Protein AF-A0AA92L843-F1 (afdb_monomer)

pLDDT: mean 75.49, std 11.39, range [41.41, 87.31]

Solvent-accessible surface area (backbone atoms only — not comparable to full-atom values): 6189 Å² total; per-residue (Å²): 94,58,75,75,36,70,72,52,26,70,62,45,59,86,38,53,57,100,87,51,67,48,59,84,79,56,77,84,75,90,62,53,75,55,52,43,51,35,48,43,46,49,41,20,68,75,71,70,51,82,81,68,56,70,68,71,70,66,33,68,90,67,42,50,73,72,55,47,52,53,50,52,49,54,50,34,28,71,76,62,32,63,75,48,29,52,45,60,64,57,53,57,57,54,59,62,65,61,72,72,74,123

Sequence (102 aa):
MLTADTRLWHQAENHIGANEIDIAAMKPRRLDAMAYVCYALARDIVTGSRTVALAELADPSLLSPRYFLVIQTAMLIRGYGLSAANRLLFTEGRNQDELRQE

Radius of gyration: 15.45 Å; Cα contacts (8 Å, |Δi|>4): 79; chains: 1; bounding box: 31×24×54 Å

Structure (mmCIF, N/CA/C/O backbone):
data_AF-A0AA92L843-F1
#
_entry.id   AF-A0AA92L843-F1
#
loop_
_atom_site.group_PDB
_atom_site.id
_atom_site.type_symbol
_atom_site.label_atom_id
_atom_site.label_alt_id
_atom_site.label_comp_id
_atom_site.label_asym_id
_atom_site.label_entity_id
_atom_site.label_seq_id
_atom_site.pdbx_PDB_ins_code
_atom_site.Cartn_x
_atom_site.Cartn_y
_atom_site.Cartn_z
_atom_site.occupancy
_atom_site.B_iso_or_equiv
_atom_site.auth_seq_id
_atom_site.auth_comp_id
_atom_site.auth_asym_id
_atom_site.auth_atom_id
_atom_site.pdbx_PDB_model_num
ATOM 1 N N . MET A 1 1 ? -2.493 -5.009 0.102 1.00 79.31 1 MET A N 1
ATOM 2 C CA . MET A 1 1 ? -1.118 -4.588 0.463 1.00 79.31 1 MET A CA 1
ATOM 3 C C . MET A 1 1 ? -0.509 -5.483 1.523 1.00 79.31 1 MET A C 1
ATOM 5 O O . MET A 1 1 ? 0.501 -6.092 1.227 1.00 79.31 1 MET A O 1
ATOM 9 N N . LEU A 1 2 ? -1.111 -5.625 2.709 1.00 82.75 2 LEU A N 1
ATOM 10 C CA . LEU A 1 2 ? -0.573 -6.509 3.761 1.00 82.75 2 LEU A CA 1
ATOM 11 C C . LEU A 1 2 ? -0.510 -7.986 3.338 1.00 82.75 2 LEU A C 1
ATOM 13 O O . LEU A 1 2 ? 0.387 -8.707 3.744 1.00 82.75 2 LEU A O 1
ATOM 17 N N . THR A 1 3 ? -1.421 -8.399 2.457 1.00 83.81 3 THR A N 1
ATOM 18 C CA . THR A 1 3 ? -1.466 -9.730 1.835 1.00 83.81 3 THR A CA 1
ATOM 19 C C . THR A 1 3 ? -0.479 -9.923 0.680 1.00 83.81 3 THR A C 1
ATOM 21 O O . THR A 1 3 ? -0.411 -11.014 0.125 1.00 83.81 3 THR A O 1
ATOM 24 N N . ALA A 1 4 ? 0.255 -8.881 0.271 1.00 79.88 4 ALA A N 1
ATOM 25 C CA . ALA A 1 4 ? 1.198 -8.974 -0.847 1.00 79.88 4 ALA A CA 1
ATOM 26 C C . ALA A 1 4 ? 2.462 -9.767 -0.484 1.00 79.88 4 ALA A C 1
ATOM 28 O O . ALA A 1 4 ? 3.145 -10.261 -1.374 1.00 79.88 4 ALA A O 1
ATOM 29 N N . ASP A 1 5 ? 2.749 -9.900 0.811 1.00 82.00 5 ASP A N 1
ATOM 30 C CA . ASP A 1 5 ? 3.826 -10.721 1.342 1.00 82.00 5 ASP A CA 1
ATOM 31 C C . ASP A 1 5 ? 3.271 -11.604 2.468 1.00 82.00 5 ASP A C 1
ATOM 33 O O . ASP A 1 5 ? 2.631 -11.120 3.402 1.00 82.00 5 ASP A O 1
ATOM 37 N N . THR A 1 6 ? 3.501 -12.915 2.382 1.00 82.06 6 THR A N 1
ATOM 38 C CA . THR A 1 6 ? 2.953 -13.885 3.341 1.00 82.06 6 THR A CA 1
ATOM 39 C C . THR A 1 6 ? 3.533 -13.704 4.746 1.00 82.06 6 THR A C 1
ATOM 41 O O . THR A 1 6 ? 2.832 -13.906 5.736 1.00 82.06 6 THR A O 1
ATOM 44 N N . ARG A 1 7 ? 4.804 -13.297 4.869 1.00 84.25 7 ARG A N 1
ATOM 45 C CA . ARG A 1 7 ? 5.453 -13.054 6.169 1.00 84.25 7 ARG A CA 1
ATOM 46 C C . ARG A 1 7 ? 4.925 -11.779 6.811 1.00 84.25 7 ARG A C 1
ATOM 48 O O . ARG A 1 7 ? 4.773 -11.737 8.031 1.00 84.25 7 ARG A O 1
ATOM 55 N N . LEU A 1 8 ? 4.650 -10.757 6.005 1.00 85.12 8 LEU A N 1
ATOM 56 C CA . LEU A 1 8 ? 3.977 -9.540 6.442 1.00 85.12 8 LEU A CA 1
ATOM 57 C C . LEU A 1 8 ? 2.547 -9.853 6.894 1.00 85.12 8 LEU A C 1
ATOM 59 O O . LEU A 1 8 ? 2.146 -9.406 7.966 1.00 85.12 8 LEU A O 1
ATOM 63 N N . TRP A 1 9 ? 1.811 -10.664 6.130 1.00 87.31 9 TRP A N 1
ATOM 64 C CA . TRP A 1 9 ? 0.452 -11.076 6.474 1.00 87.31 9 TRP A CA 1
ATOM 65 C C . TRP A 1 9 ? 0.381 -11.813 7.815 1.00 87.31 9 TRP A C 1
ATOM 67 O O . TRP A 1 9 ? -0.416 -11.427 8.663 1.00 87.31 9 TRP A O 1
ATOM 77 N N . HIS A 1 10 ? 1.263 -12.786 8.065 1.00 85.88 10 HIS A N 1
ATOM 78 C CA . HIS A 1 10 ? 1.305 -13.510 9.345 1.00 85.88 10 HIS A CA 1
ATOM 79 C C . HIS A 1 10 ? 1.566 -12.616 10.564 1.00 85.88 10 HIS A C 1
ATOM 81 O O . HIS A 1 10 ? 1.165 -12.920 11.684 1.00 85.88 10 HIS A O 1
ATOM 87 N N . GLN A 1 11 ? 2.260 -11.497 10.371 1.00 84.75 11 GLN A N 1
ATOM 88 C CA . GLN A 1 11 ? 2.475 -10.527 11.445 1.00 84.75 11 GLN A CA 1
ATOM 89 C C . GLN A 1 11 ? 1.282 -9.576 11.593 1.00 84.75 11 GLN A C 1
ATOM 91 O O . GLN A 1 11 ? 0.993 -9.112 12.698 1.00 84.75 11 GLN A O 1
ATOM 96 N N . ALA A 1 12 ? 0.578 -9.314 10.494 1.00 84.50 12 ALA A N 1
ATOM 97 C CA . ALA A 1 12 ? -0.573 -8.429 10.451 1.00 84.50 12 ALA A CA 1
ATOM 98 C C . ALA A 1 12 ? -1.879 -9.076 10.906 1.00 84.50 12 ALA A C 1
ATOM 100 O O . ALA A 1 12 ? -2.691 -8.379 11.501 1.00 84.50 12 ALA A O 1
ATOM 101 N N . GLU A 1 13 ? -2.079 -10.376 10.684 1.00 83.25 13 GLU A N 1
ATOM 102 C CA . GLU A 1 13 ? -3.355 -11.057 10.949 1.00 83.25 13 GLU A CA 1
ATOM 103 C C . GLU A 1 13 ? -3.832 -10.900 12.398 1.00 83.25 13 GLU A C 1
ATOM 105 O O . GLU A 1 13 ? -5.012 -10.668 12.642 1.00 83.25 13 GLU A O 1
ATOM 110 N N . ASN A 1 14 ? -2.899 -10.895 13.353 1.00 82.19 14 ASN A N 1
ATOM 111 C CA . ASN A 1 14 ? -3.193 -10.725 14.778 1.00 82.19 14 ASN A CA 1
ATOM 112 C C . ASN A 1 14 ? -3.572 -9.284 15.175 1.00 82.19 14 ASN A C 1
ATOM 114 O O . ASN A 1 14 ? -3.992 -9.054 16.304 1.00 82.19 14 ASN A O 1
ATOM 118 N N . HIS A 1 15 ? -3.403 -8.320 14.269 1.00 82.81 15 HIS A N 1
ATOM 119 C CA . HIS A 1 15 ? -3.686 -6.895 14.477 1.00 82.81 15 HIS A CA 1
ATOM 120 C C . HIS A 1 15 ? -4.889 -6.413 13.647 1.00 82.81 15 HIS A C 1
ATOM 122 O O . HIS A 1 15 ? -5.167 -5.213 13.584 1.00 82.81 15 HIS A O 1
ATOM 128 N N . ILE A 1 16 ? -5.597 -7.334 12.984 1.00 81.69 16 ILE A N 1
ATOM 129 C CA . ILE A 1 16 ? -6.817 -7.040 12.230 1.00 81.69 16 ILE A CA 1
ATOM 130 C C . ILE A 1 16 ? -8.013 -7.282 13.151 1.00 81.69 16 ILE A C 1
ATOM 132 O O . ILE A 1 16 ? -8.320 -8.417 13.513 1.00 81.69 16 ILE A O 1
ATOM 136 N N . GLY A 1 17 ? -8.680 -6.199 13.540 1.00 79.44 17 GLY A N 1
ATOM 137 C CA . GLY A 1 17 ? -9.949 -6.239 14.253 1.00 79.44 17 GLY A CA 1
ATOM 138 C C . GLY A 1 17 ? -11.137 -6.406 13.304 1.00 79.44 17 GLY A C 1
ATOM 139 O O . GLY A 1 17 ? -10.998 -6.420 12.082 1.00 79.44 17 GLY A O 1
ATOM 140 N N . ALA A 1 18 ? -12.342 -6.489 13.872 1.00 72.69 18 ALA A N 1
ATOM 141 C CA . ALA A 1 18 ? -13.572 -6.680 13.099 1.00 72.69 18 ALA A CA 1
ATOM 142 C C . ALA A 1 18 ? -13.893 -5.517 12.139 1.00 72.69 18 ALA A C 1
ATOM 144 O O . ALA A 1 18 ? -14.577 -5.729 11.143 1.00 72.69 18 ALA A O 1
ATOM 145 N N . ASN A 1 19 ? -13.415 -4.302 12.436 1.00 75.38 19 ASN A N 1
ATOM 146 C CA . ASN A 1 19 ? -13.750 -3.101 11.665 1.00 75.38 19 ASN A CA 1
ATOM 147 C C . ASN A 1 19 ? -12.559 -2.163 11.407 1.00 75.38 19 ASN A C 1
ATOM 149 O O . ASN A 1 19 ? -12.711 -1.150 10.729 1.00 75.38 19 ASN A O 1
ATOM 153 N N . GLU A 1 20 ? -11.384 -2.480 11.949 1.00 75.50 20 GLU A N 1
ATOM 154 C CA . GLU A 1 20 ? -10.191 -1.647 11.834 1.00 75.50 20 GLU A CA 1
ATOM 155 C C . GLU A 1 20 ? -8.919 -2.492 11.873 1.00 75.50 20 GLU A C 1
ATOM 157 O O . GLU A 1 20 ? -8.909 -3.621 12.364 1.00 75.50 20 GLU A O 1
ATOM 162 N N . ILE A 1 21 ? -7.840 -1.932 11.334 1.00 80.69 21 ILE A N 1
ATOM 163 C CA . ILE A 1 21 ? -6.511 -2.534 11.389 1.00 80.69 21 ILE A CA 1
ATOM 164 C C . ILE A 1 21 ? -5.675 -1.663 12.318 1.00 80.69 21 ILE A C 1
ATOM 166 O O . ILE A 1 21 ? -5.424 -0.498 11.996 1.00 80.69 21 ILE A O 1
ATOM 170 N N . ASP A 1 22 ? -5.206 -2.224 13.432 1.00 81.19 22 ASP A N 1
ATOM 171 C CA . ASP A 1 22 ? -4.317 -1.517 14.356 1.00 81.19 22 ASP A CA 1
ATOM 172 C C . ASP A 1 22 ? -2.876 -1.528 13.823 1.00 81.19 22 ASP A C 1
ATOM 174 O O . ASP A 1 22 ? -1.968 -2.217 14.298 1.00 81.19 22 ASP A O 1
ATOM 178 N N . ILE A 1 23 ? -2.668 -0.757 12.753 1.00 77.69 23 ILE A N 1
ATOM 179 C CA . ILE A 1 23 ? -1.364 -0.624 12.098 1.00 77.69 23 ILE A CA 1
ATOM 180 C C . ILE A 1 23 ? -0.350 0.086 13.009 1.00 77.69 23 ILE A C 1
ATOM 182 O O . ILE A 1 23 ? 0.857 -0.122 12.854 1.00 77.69 23 ILE A O 1
ATOM 186 N N . ALA A 1 24 ? -0.816 0.911 13.953 1.00 72.69 24 ALA A N 1
ATOM 187 C CA . ALA A 1 24 ? 0.040 1.653 14.873 1.00 72.69 24 ALA A CA 1
ATOM 188 C C . ALA A 1 24 ? 0.658 0.744 15.948 1.00 72.69 24 ALA A C 1
ATOM 190 O O . ALA A 1 24 ? 1.834 0.912 16.283 1.00 72.69 24 ALA A O 1
ATOM 191 N N . ALA A 1 25 ? -0.094 -0.240 16.450 1.00 74.69 25 ALA A N 1
ATOM 192 C CA . ALA A 1 25 ? 0.434 -1.259 17.356 1.00 74.69 25 ALA A CA 1
ATOM 193 C C . ALA A 1 25 ? 1.326 -2.286 16.639 1.00 74.69 25 ALA A C 1
ATOM 195 O O . ALA A 1 25 ? 2.226 -2.864 17.258 1.00 74.69 25 ALA A O 1
ATOM 196 N N . MET A 1 26 ? 1.125 -2.486 15.332 1.00 80.75 26 MET A N 1
ATOM 197 C CA . MET A 1 26 ? 1.902 -3.450 14.563 1.00 80.75 26 MET A CA 1
ATOM 198 C C . MET A 1 26 ? 3.373 -3.027 14.441 1.00 80.75 26 MET A C 1
ATOM 200 O O . MET A 1 26 ? 3.708 -2.010 13.836 1.00 80.75 26 MET A O 1
ATOM 204 N N . LYS A 1 27 ? 4.280 -3.861 14.960 1.00 78.00 27 LYS A N 1
ATOM 205 C CA . LYS A 1 27 ? 5.737 -3.710 14.805 1.00 78.00 27 LYS A CA 1
ATOM 206 C C . LYS A 1 27 ? 6.303 -4.872 13.993 1.00 78.00 27 LYS A C 1
ATOM 208 O O . LYS A 1 27 ? 6.811 -5.829 14.586 1.00 78.00 27 LYS A O 1
ATOM 213 N N . PRO A 1 28 ? 6.213 -4.810 12.656 1.00 78.12 28 PRO A N 1
ATOM 214 C CA . PRO A 1 28 ? 6.706 -5.890 11.824 1.00 78.12 28 PRO A CA 1
ATOM 215 C C . PRO A 1 28 ? 8.230 -6.033 11.968 1.00 78.12 28 PRO A C 1
ATOM 217 O O . PRO A 1 28 ? 8.977 -5.054 11.924 1.00 78.12 28 PRO A O 1
ATOM 220 N N . ARG A 1 29 ? 8.701 -7.264 12.172 1.00 79.06 29 ARG A N 1
ATOM 221 C CA . ARG A 1 29 ? 10.117 -7.626 12.312 1.00 79.06 29 ARG A CA 1
ATOM 222 C C . AR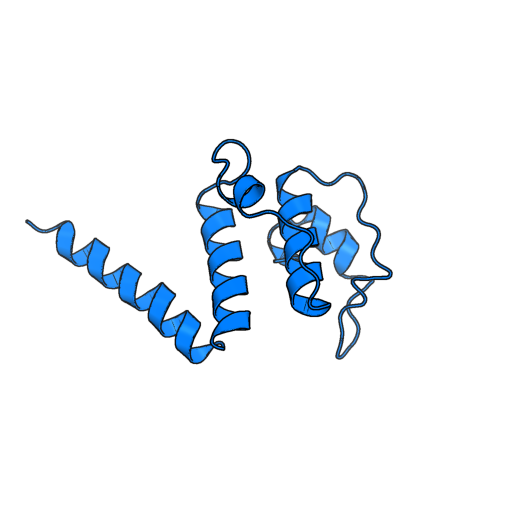G A 1 29 ? 10.591 -8.375 11.071 1.00 79.06 29 ARG A C 1
ATOM 224 O O . ARG A 1 29 ? 9.843 -9.167 10.502 1.00 79.06 29 ARG A O 1
ATOM 231 N N . ARG A 1 30 ? 11.868 -8.170 10.712 1.00 79.50 30 ARG A N 1
ATOM 232 C CA . ARG A 1 30 ? 12.533 -8.804 9.554 1.00 79.50 30 ARG A CA 1
ATOM 233 C C . ARG A 1 30 ? 11.767 -8.584 8.246 1.00 79.50 30 ARG A C 1
ATOM 235 O O . ARG A 1 30 ? 11.407 -9.535 7.559 1.00 79.50 30 ARG A O 1
ATOM 242 N N . LEU A 1 31 ? 11.494 -7.320 7.942 1.00 77.69 31 LEU A N 1
ATOM 243 C CA . LEU A 1 31 ? 10.920 -6.939 6.661 1.00 77.69 31 LEU A CA 1
ATOM 244 C C . LEU A 1 31 ? 12.026 -6.844 5.617 1.00 77.69 31 LEU A C 1
ATOM 246 O O . LEU A 1 31 ? 13.003 -6.123 5.818 1.00 77.69 31 LEU A O 1
ATOM 250 N N . ASP A 1 32 ? 11.831 -7.529 4.497 1.00 81.44 32 ASP A N 1
ATOM 251 C CA . ASP A 1 32 ? 12.571 -7.225 3.279 1.00 81.44 32 ASP A CA 1
ATOM 252 C C . ASP A 1 32 ? 12.159 -5.826 2.788 1.00 81.44 32 ASP A C 1
ATOM 254 O O . ASP A 1 32 ? 11.076 -5.334 3.130 1.00 81.44 32 ASP A O 1
ATOM 258 N N . ALA A 1 33 ? 12.998 -5.173 1.976 1.00 78.94 33 ALA A N 1
ATOM 259 C CA . ALA A 1 33 ? 12.754 -3.796 1.529 1.00 78.94 33 ALA A CA 1
ATOM 260 C C . ALA A 1 33 ? 11.345 -3.605 0.925 1.00 78.94 33 ALA A C 1
ATOM 262 O O . ALA A 1 33 ? 10.681 -2.602 1.175 1.00 78.94 33 ALA A O 1
ATOM 263 N N . MET A 1 34 ? 10.830 -4.618 0.221 1.00 79.12 34 MET A N 1
ATOM 264 C CA . MET A 1 34 ? 9.468 -4.610 -0.323 1.00 79.12 34 MET A CA 1
ATOM 265 C C . MET A 1 34 ? 8.359 -4.754 0.705 1.00 79.12 34 MET A C 1
ATOM 267 O O . MET A 1 34 ? 7.353 -4.044 0.626 1.00 79.12 34 MET A O 1
ATOM 271 N N . ALA A 1 35 ? 8.536 -5.630 1.688 1.00 80.88 35 ALA A N 1
ATOM 272 C CA . ALA A 1 35 ? 7.573 -5.770 2.768 1.00 80.88 35 ALA A CA 1
ATOM 273 C C . ALA A 1 35 ? 7.515 -4.478 3.606 1.00 80.88 35 ALA A C 1
ATOM 275 O O . ALA A 1 35 ? 6.437 -4.082 4.051 1.00 80.88 35 ALA A O 1
ATOM 276 N N . TYR A 1 36 ? 8.647 -3.775 3.743 1.00 84.69 36 TYR A N 1
ATOM 277 C CA . TYR A 1 36 ? 8.705 -2.449 4.355 1.00 84.69 36 TYR A CA 1
ATOM 278 C C . TYR A 1 36 ? 7.907 -1.408 3.571 1.00 84.69 36 TYR A C 1
ATOM 280 O O . TYR A 1 36 ? 7.039 -0.766 4.158 1.00 84.69 36 TYR A O 1
ATOM 288 N N . VAL A 1 37 ? 8.125 -1.282 2.258 1.00 83.19 37 VAL A N 1
ATOM 289 C CA . VAL A 1 37 ? 7.378 -0.327 1.420 1.00 83.19 37 VAL A CA 1
ATOM 290 C C . VAL A 1 37 ? 5.876 -0.628 1.450 1.00 83.19 37 VAL A C 1
ATOM 292 O O . VAL A 1 37 ? 5.068 0.281 1.636 1.00 83.19 37 VAL A O 1
ATOM 295 N N . CYS A 1 38 ? 5.479 -1.902 1.350 1.00 83.56 38 CYS A N 1
ATOM 296 C CA . CYS A 1 38 ? 4.071 -2.301 1.434 1.00 83.56 38 CYS A CA 1
ATOM 297 C C . CYS A 1 38 ? 3.443 -1.955 2.789 1.00 83.56 38 CYS A C 1
ATOM 299 O O . CYS A 1 38 ? 2.306 -1.482 2.832 1.00 83.56 38 CYS A O 1
ATOM 301 N N . TYR A 1 39 ? 4.165 -2.179 3.889 1.00 85.25 39 TYR A N 1
ATOM 302 C CA . TYR A 1 39 ? 3.708 -1.828 5.232 1.00 85.25 39 TYR A CA 1
ATOM 303 C C . TYR A 1 39 ? 3.610 -0.313 5.428 1.00 85.25 39 TYR A C 1
ATOM 305 O O . TYR A 1 39 ? 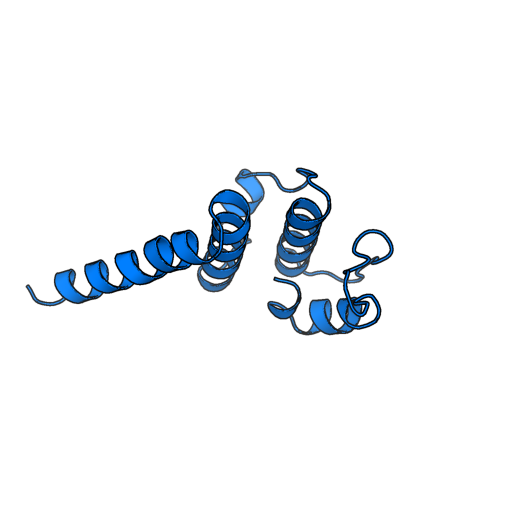2.582 0.182 5.886 1.00 85.25 39 TYR A O 1
ATOM 313 N N . ALA A 1 40 ? 4.656 0.429 5.066 1.00 83.50 40 ALA A N 1
ATOM 314 C CA . ALA A 1 40 ? 4.716 1.871 5.246 1.00 83.50 40 ALA A CA 1
ATOM 315 C C . ALA A 1 40 ? 3.642 2.583 4.408 1.00 83.50 40 ALA A C 1
ATOM 317 O O . ALA A 1 40 ? 2.941 3.444 4.933 1.00 83.50 40 ALA A O 1
ATOM 318 N N . LEU A 1 41 ? 3.406 2.142 3.166 1.00 85.25 41 LEU A N 1
ATOM 319 C CA . LEU A 1 41 ? 2.291 2.629 2.349 1.00 85.25 41 LEU A CA 1
ATOM 320 C C . LEU A 1 41 ? 0.927 2.254 2.929 1.00 85.25 41 LEU A C 1
ATOM 322 O O . LEU A 1 41 ? 0.035 3.097 2.969 1.00 85.25 41 LEU A O 1
ATOM 326 N N . ALA A 1 42 ? 0.737 1.015 3.391 1.00 85.38 42 ALA A N 1
ATOM 327 C CA . ALA A 1 42 ? -0.519 0.621 4.029 1.00 85.38 42 ALA A CA 1
ATOM 328 C C . ALA A 1 42 ? -0.805 1.491 5.265 1.00 85.38 42 ALA A C 1
ATOM 330 O O . ALA A 1 42 ? -1.929 1.956 5.452 1.00 85.38 42 ALA A O 1
ATOM 331 N N . ARG A 1 43 ? 0.227 1.784 6.064 1.00 85.62 43 ARG A N 1
ATOM 332 C CA . ARG A 1 43 ? 0.151 2.710 7.195 1.00 85.62 43 ARG A CA 1
ATOM 333 C C . ARG A 1 43 ? -0.189 4.125 6.758 1.00 85.62 43 ARG A C 1
ATOM 335 O O . ARG A 1 43 ? -1.074 4.726 7.355 1.00 85.62 43 ARG A O 1
ATOM 342 N N . ASP A 1 44 ? 0.458 4.649 5.727 1.00 85.75 44 ASP A N 1
ATOM 343 C CA . ASP A 1 44 ? 0.181 5.980 5.173 1.00 85.75 44 ASP A CA 1
ATOM 344 C C . ASP A 1 44 ? -1.263 6.105 4.659 1.00 85.75 44 ASP A C 1
ATOM 346 O O . ASP A 1 44 ? -1.911 7.140 4.830 1.00 85.75 44 ASP A O 1
ATOM 350 N N . ILE A 1 45 ? -1.796 5.037 4.059 1.00 82.75 45 ILE A N 1
ATOM 351 C CA . ILE A 1 45 ? -3.186 4.955 3.593 1.00 82.75 45 ILE A CA 1
ATOM 352 C C . ILE A 1 45 ? -4.160 5.030 4.770 1.00 82.75 45 ILE A C 1
ATOM 354 O O . ILE A 1 45 ? -5.100 5.819 4.709 1.00 82.75 45 ILE A O 1
ATOM 358 N N . VAL A 1 46 ? -3.927 4.247 5.825 1.00 80.94 46 VAL A N 1
ATOM 359 C CA . VAL A 1 46 ? -4.827 4.163 6.990 1.00 80.94 46 VAL A CA 1
ATOM 360 C C . VAL A 1 46 ? -4.729 5.395 7.889 1.00 80.94 46 VAL A C 1
ATOM 362 O O . VAL A 1 46 ? -5.745 5.911 8.338 1.00 80.94 46 VAL A O 1
ATOM 365 N N . THR A 1 47 ? -3.518 5.887 8.146 1.00 81.62 47 THR A N 1
ATOM 366 C CA . THR A 1 47 ? -3.273 6.981 9.105 1.00 81.62 47 THR A CA 1
ATOM 367 C C . THR A 1 47 ? -3.313 8.371 8.477 1.00 81.62 47 THR A C 1
ATOM 369 O O . THR A 1 47 ? -3.306 9.366 9.194 1.00 81.62 47 THR A O 1
ATOM 372 N N . GLY A 1 48 ? -3.303 8.473 7.145 1.00 77.06 48 GLY A N 1
ATOM 373 C CA . GLY A 1 48 ? -3.148 9.760 6.469 1.00 77.06 48 GLY A CA 1
ATOM 374 C C . GLY A 1 48 ? -1.704 10.264 6.398 1.00 77.06 48 GLY A C 1
ATOM 375 O O . GLY A 1 48 ? -1.467 11.302 5.783 1.00 77.06 48 GLY A O 1
ATOM 376 N N . SER A 1 49 ? -0.749 9.545 6.997 1.00 77.00 49 SER A N 1
ATOM 377 C CA . SER A 1 49 ? 0.666 9.919 7.006 1.00 77.00 49 SER A CA 1
ATOM 378 C C . SER A 1 49 ? 1.317 9.780 5.624 1.00 77.00 49 SER A C 1
AT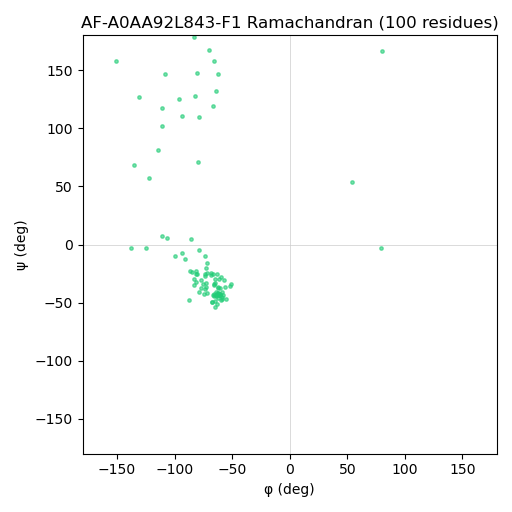OM 380 O O . SER A 1 49 ? 0.738 9.214 4.694 1.00 77.00 49 SER A O 1
ATOM 382 N N . ARG A 1 50 ? 2.520 10.338 5.475 1.00 76.00 50 ARG A N 1
ATOM 383 C CA . ARG A 1 50 ? 3.308 10.303 4.237 1.00 76.00 50 ARG A CA 1
ATOM 384 C C . ARG A 1 50 ? 4.760 9.958 4.555 1.00 76.00 50 ARG A C 1
ATOM 386 O O . ARG A 1 50 ? 5.645 10.805 4.487 1.00 76.00 50 ARG A O 1
ATOM 393 N N . THR A 1 51 ? 4.969 8.722 4.988 1.00 72.56 51 THR A N 1
ATOM 394 C CA . THR A 1 51 ? 6.273 8.178 5.368 1.00 72.56 51 THR A CA 1
ATOM 395 C C . THR A 1 51 ? 7.064 7.606 4.196 1.00 72.56 51 THR A C 1
ATOM 397 O O . THR A 1 51 ? 8.285 7.583 4.287 1.00 72.56 51 THR A O 1
ATOM 400 N N . VAL A 1 52 ? 6.415 7.213 3.094 1.00 75.31 52 VAL A N 1
ATOM 401 C CA . VAL A 1 52 ? 7.104 6.681 1.901 1.00 75.31 52 VAL A CA 1
ATOM 402 C C . VAL A 1 52 ? 7.336 7.769 0.852 1.00 75.31 52 VAL A C 1
ATOM 404 O O . VAL A 1 52 ? 6.398 8.434 0.398 1.00 75.31 52 VAL A O 1
ATOM 407 N N . ALA A 1 53 ? 8.593 7.945 0.440 1.00 72.56 53 ALA A N 1
ATOM 408 C CA . ALA A 1 53 ? 8.970 8.891 -0.607 1.00 72.56 53 ALA A CA 1
ATOM 409 C C . ALA A 1 53 ? 8.723 8.314 -2.011 1.00 72.56 53 ALA A C 1
ATOM 411 O O . ALA A 1 53 ? 8.924 7.128 -2.256 1.00 72.56 53 ALA A O 1
ATOM 412 N N . LEU A 1 54 ? 8.373 9.171 -2.979 1.00 68.12 54 LEU A N 1
ATOM 413 C CA . LEU A 1 54 ? 8.196 8.759 -4.383 1.00 68.12 54 LEU A CA 1
ATOM 414 C C . LEU A 1 54 ? 9.463 8.105 -4.965 1.00 68.12 54 LEU A C 1
ATOM 416 O O . LEU A 1 54 ? 9.361 7.213 -5.800 1.00 68.12 54 LEU A O 1
ATOM 420 N N . ALA A 1 55 ? 10.642 8.517 -4.494 1.00 66.56 55 ALA A N 1
ATOM 421 C CA . ALA A 1 55 ? 11.919 7.933 -4.893 1.00 66.56 55 ALA A CA 1
ATOM 422 C C . ALA A 1 55 ? 12.036 6.447 -4.506 1.00 66.56 55 ALA A C 1
ATOM 424 O O . ALA A 1 55 ? 12.530 5.656 -5.302 1.00 66.56 55 ALA A O 1
ATOM 425 N N . GLU A 1 56 ? 11.511 6.049 -3.342 1.00 69.31 56 GLU A N 1
ATOM 426 C CA . GLU A 1 56 ? 11.484 4.642 -2.910 1.00 69.31 56 GLU A CA 1
ATOM 427 C C . GLU A 1 56 ? 10.532 3.797 -3.771 1.00 69.31 56 GLU A C 1
ATOM 429 O O . GLU A 1 56 ? 10.709 2.587 -3.892 1.00 69.31 56 GLU A O 1
ATOM 434 N N . LEU A 1 57 ? 9.537 4.434 -4.400 1.00 70.81 57 LEU A N 1
ATOM 435 C CA . LEU A 1 57 ? 8.596 3.782 -5.315 1.00 70.81 57 LEU A CA 1
ATOM 436 C C . LEU A 1 57 ? 9.119 3.667 -6.749 1.00 70.81 57 LEU A C 1
ATOM 438 O O . LEU A 1 57 ? 8.627 2.839 -7.514 1.00 70.81 57 LEU A O 1
ATOM 442 N N . ALA A 1 58 ? 10.062 4.530 -7.123 1.00 67.75 58 ALA A N 1
ATOM 443 C CA . ALA A 1 58 ? 10.604 4.622 -8.472 1.00 67.75 58 ALA A CA 1
ATOM 444 C C . ALA A 1 58 ? 11.873 3.783 -8.669 1.00 67.75 58 ALA A C 1
ATOM 446 O O . ALA A 1 58 ? 12.341 3.678 -9.799 1.00 67.75 58 ALA A O 1
ATOM 447 N N . ASP A 1 59 ? 12.431 3.203 -7.603 1.00 72.38 59 ASP A N 1
ATOM 448 C CA . ASP A 1 59 ? 13.630 2.375 -7.683 1.00 72.38 59 ASP A CA 1
ATOM 449 C C . ASP A 1 59 ? 13.284 0.955 -8.182 1.00 72.38 59 ASP A C 1
ATOM 451 O O . ASP A 1 59 ? 12.677 0.167 -7.447 1.00 72.38 59 ASP A O 1
ATOM 455 N N . PRO A 1 60 ? 13.681 0.583 -9.413 1.00 65.56 60 PRO A N 1
ATOM 456 C CA . PRO A 1 60 ? 13.386 -0.730 -9.979 1.00 65.56 60 PRO A CA 1
ATOM 457 C C . PRO A 1 60 ? 14.201 -1.861 -9.335 1.00 65.56 60 PRO A C 1
ATOM 459 O O . PRO A 1 60 ? 13.849 -3.028 -9.501 1.00 65.56 60 PRO A O 1
ATOM 462 N N . SER A 1 61 ? 15.278 -1.547 -8.603 1.00 70.81 61 SER A N 1
ATOM 463 C CA . SER A 1 61 ? 16.025 -2.537 -7.814 1.00 70.81 61 SER A CA 1
ATOM 464 C C . SER A 1 61 ? 15.263 -2.951 -6.557 1.00 70.81 61 SER A C 1
ATOM 466 O O . SER A 1 61 ? 15.400 -4.078 -6.078 1.00 70.81 61 SER A O 1
ATOM 468 N N . LEU A 1 62 ? 14.414 -2.052 -6.062 1.00 67.12 62 LEU A N 1
ATOM 469 C CA . LEU A 1 62 ? 13.523 -2.303 -4.948 1.00 67.12 62 LEU A CA 1
ATOM 470 C C . LEU A 1 62 ? 12.211 -2.903 -5.468 1.00 67.12 62 LEU A C 1
ATOM 472 O O . LEU A 1 62 ? 11.776 -3.935 -4.964 1.00 67.12 62 LEU A O 1
ATOM 476 N N . LEU A 1 63 ? 11.601 -2.323 -6.504 1.00 72.81 63 LEU A N 1
ATOM 477 C CA . LEU A 1 63 ? 10.184 -2.513 -6.799 1.00 72.81 63 LEU A CA 1
ATOM 478 C C . LEU A 1 63 ? 9.920 -3.322 -8.082 1.00 72.81 63 LEU A C 1
ATOM 480 O O . LEU A 1 63 ? 9.968 -2.818 -9.201 1.00 72.81 63 LEU A O 1
ATOM 484 N N . SER A 1 64 ? 9.573 -4.604 -7.912 1.00 74.06 64 SER A N 1
ATOM 485 C CA . SER A 1 64 ? 9.137 -5.465 -9.024 1.00 74.06 64 SER A CA 1
ATOM 486 C C . SER A 1 64 ? 7.847 -4.930 -9.675 1.00 74.06 64 SER A C 1
ATOM 488 O O . SER A 1 64 ? 6.959 -4.466 -8.949 1.00 74.06 64 SER A O 1
ATOM 490 N N . PRO A 1 65 ? 7.646 -5.101 -11.000 1.00 77.19 65 PRO A N 1
ATOM 491 C CA . PRO A 1 65 ? 6.421 -4.682 -11.693 1.00 77.19 65 PRO A CA 1
ATOM 492 C C . PRO A 1 65 ? 5.120 -5.177 -11.042 1.00 77.19 65 PRO A C 1
ATOM 494 O O . PRO A 1 65 ? 4.118 -4.464 -11.014 1.00 77.19 65 PRO A O 1
ATOM 497 N N . ARG A 1 66 ? 5.133 -6.381 -10.450 1.00 76.25 66 ARG A N 1
ATOM 498 C CA . ARG A 1 66 ? 3.978 -6.923 -9.713 1.00 76.25 66 ARG A CA 1
ATOM 499 C C . ARG A 1 66 ? 3.624 -6.097 -8.476 1.00 76.25 66 ARG A C 1
ATOM 501 O O . ARG A 1 66 ? 2.449 -5.832 -8.243 1.00 76.25 66 ARG A O 1
ATOM 508 N N . TYR A 1 67 ? 4.619 -5.680 -7.694 1.00 76.56 67 TYR A N 1
ATOM 509 C CA . TYR A 1 67 ? 4.390 -4.862 -6.500 1.00 76.56 67 TYR A CA 1
ATOM 510 C C . TYR A 1 67 ? 4.007 -3.432 -6.865 1.00 76.56 67 TYR A C 1
ATOM 512 O O . TYR A 1 67 ? 3.168 -2.841 -6.186 1.00 76.56 67 TYR A O 1
ATOM 520 N N . PHE A 1 68 ? 4.538 -2.910 -7.973 1.00 79.44 68 PHE A N 1
ATOM 521 C CA . PHE A 1 68 ? 4.150 -1.600 -8.488 1.00 79.44 68 PHE A CA 1
ATOM 522 C C . PHE A 1 68 ? 2.654 -1.552 -8.777 1.00 79.44 68 PHE A C 1
ATOM 524 O O . PHE A 1 68 ? 1.976 -0.637 -8.321 1.00 79.44 68 PHE A O 1
ATOM 531 N N . LEU A 1 69 ? 2.115 -2.588 -9.427 1.00 81.38 69 LEU A N 1
ATOM 532 C CA . LEU A 1 69 ? 0.683 -2.693 -9.697 1.00 81.38 69 LEU A CA 1
ATOM 533 C C . LEU A 1 69 ? -0.149 -2.711 -8.405 1.00 81.38 69 LEU A C 1
ATOM 535 O O . LEU A 1 69 ? -1.156 -2.011 -8.310 1.00 81.38 69 LEU A O 1
ATOM 539 N N . VAL A 1 70 ? 0.278 -3.468 -7.388 1.00 83.38 70 VAL A N 1
ATOM 540 C CA . VAL A 1 70 ? -0.404 -3.524 -6.081 1.00 83.38 70 VAL A CA 1
ATOM 541 C C . VAL A 1 70 ? -0.413 -2.151 -5.403 1.00 83.38 70 VAL A C 1
ATOM 543 O O . VAL A 1 70 ? -1.437 -1.731 -4.861 1.00 83.38 70 VAL A O 1
ATOM 546 N N . ILE A 1 71 ? 0.717 -1.449 -5.447 1.00 82.38 71 ILE A N 1
ATOM 547 C CA . ILE A 1 71 ? 0.901 -0.122 -4.857 1.00 82.38 71 ILE A CA 1
ATOM 548 C C . ILE A 1 71 ? 0.063 0.931 -5.585 1.00 82.38 71 ILE A C 1
ATOM 550 O O . ILE A 1 71 ? -0.703 1.651 -4.943 1.00 82.38 71 ILE A O 1
ATOM 554 N N . GLN A 1 72 ? 0.140 0.973 -6.913 1.00 81.19 72 GLN A N 1
ATOM 555 C CA . GLN A 1 72 ? -0.681 1.832 -7.768 1.00 81.19 72 GLN A CA 1
ATOM 556 C C . GLN A 1 72 ? -2.170 1.598 -7.510 1.00 81.19 72 GLN A C 1
ATOM 558 O O . GLN A 1 72 ? -2.911 2.547 -7.269 1.00 81.19 72 GLN A O 1
ATOM 563 N N . THR A 1 73 ? -2.600 0.335 -7.459 1.00 85.19 73 THR A N 1
ATOM 564 C CA . THR A 1 73 ? -3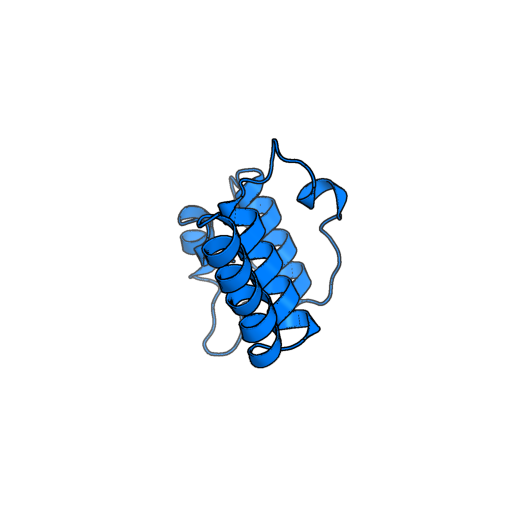.999 -0.026 -7.199 1.00 85.19 73 THR A CA 1
ATOM 565 C C . THR A 1 73 ? -4.474 0.498 -5.850 1.00 85.19 73 THR A C 1
ATOM 567 O O . THR A 1 73 ? -5.526 1.129 -5.765 1.00 85.19 73 THR A O 1
ATOM 570 N N . ALA A 1 74 ? -3.687 0.294 -4.792 1.00 85.31 74 ALA A N 1
ATOM 571 C CA . ALA A 1 74 ? -4.029 0.780 -3.460 1.00 85.31 74 ALA A CA 1
ATOM 572 C C . ALA A 1 74 ? -4.121 2.316 -3.406 1.00 85.31 74 ALA A C 1
ATOM 574 O O . ALA A 1 74 ? -5.058 2.859 -2.817 1.00 85.31 74 ALA A O 1
ATOM 575 N N . MET A 1 75 ? -3.191 3.022 -4.060 1.00 82.50 75 MET A N 1
ATOM 576 C CA . MET A 1 75 ? -3.211 4.485 -4.138 1.00 82.50 75 MET A CA 1
ATOM 577 C C . MET A 1 75 ? -4.407 5.011 -4.934 1.00 82.50 75 MET A C 1
ATOM 579 O O . MET A 1 75 ? -5.062 5.952 -4.488 1.00 82.50 75 MET A O 1
ATOM 583 N N . LEU A 1 76 ? -4.732 4.391 -6.070 1.00 83.94 76 LEU A N 1
ATOM 584 C CA . LEU A 1 76 ? -5.881 4.771 -6.892 1.00 83.94 76 LEU A CA 1
ATOM 585 C C . LEU A 1 76 ? -7.200 4.568 -6.145 1.00 83.94 76 LEU A C 1
ATOM 587 O O . LEU A 1 76 ? -8.055 5.453 -6.175 1.00 83.94 76 LEU A O 1
ATOM 591 N N . ILE A 1 77 ? -7.352 3.447 -5.431 1.00 86.12 77 ILE A N 1
ATOM 592 C CA . ILE A 1 77 ? -8.540 3.188 -4.606 1.00 86.12 77 ILE A CA 1
ATOM 593 C C . ILE A 1 77 ? -8.672 4.253 -3.516 1.00 86.12 77 ILE A C 1
ATOM 595 O O . ILE A 1 77 ? -9.769 4.760 -3.298 1.00 86.12 77 ILE A O 1
ATOM 599 N N . ARG A 1 78 ? -7.573 4.634 -2.855 1.00 82.88 78 ARG A N 1
ATOM 600 C CA . ARG A 1 78 ? -7.605 5.681 -1.826 1.00 82.88 78 ARG A CA 1
ATOM 601 C C . ARG A 1 78 ? -7.926 7.064 -2.395 1.00 82.88 78 ARG A C 1
ATO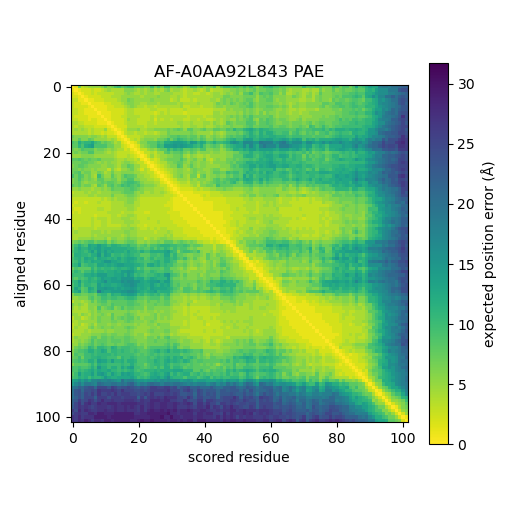M 603 O O . ARG A 1 78 ? -8.680 7.802 -1.775 1.00 82.88 78 ARG A O 1
ATOM 610 N N . GLY A 1 79 ? -7.329 7.429 -3.529 1.00 82.31 79 GLY A N 1
ATOM 611 C CA . GLY A 1 79 ? -7.469 8.767 -4.107 1.00 82.31 79 GLY A CA 1
ATOM 612 C C . GLY A 1 79 ? -8.805 8.998 -4.812 1.00 82.31 79 GLY A C 1
ATOM 613 O O . GLY A 1 79 ? -9.368 10.083 -4.713 1.00 82.31 79 GLY A O 1
ATOM 614 N N . TYR A 1 80 ? -9.320 7.981 -5.505 1.00 83.25 80 TYR A N 1
ATOM 615 C CA . TYR A 1 80 ? -10.470 8.121 -6.407 1.00 83.25 80 TYR A CA 1
ATOM 616 C C . TYR A 1 80 ? -11.628 7.165 -6.094 1.00 83.25 80 TYR A C 1
ATOM 618 O O . TYR A 1 80 ? -12.674 7.217 -6.746 1.00 83.25 80 TYR A O 1
ATOM 626 N N . GLY A 1 81 ? -11.463 6.279 -5.113 1.00 83.50 81 GLY A N 1
ATOM 627 C CA . GLY A 1 81 ? -12.419 5.221 -4.813 1.00 83.50 81 GLY A CA 1
ATOM 628 C C . GLY A 1 81 ? -12.300 4.016 -5.751 1.00 83.50 81 GLY A C 1
ATOM 629 O O . GLY A 1 81 ? -11.676 4.051 -6.815 1.00 83.50 81 GLY A O 1
ATOM 630 N N . LEU A 1 82 ? -12.944 2.918 -5.351 1.00 83.69 82 LEU A N 1
ATOM 631 C CA . LEU A 1 82 ? -12.845 1.624 -6.031 1.00 83.69 82 LEU A CA 1
ATOM 632 C C . LEU A 1 82 ? -13.333 1.671 -7.489 1.00 83.69 82 LEU A C 1
ATOM 634 O O . LEU A 1 82 ? -12.683 1.130 -8.380 1.00 83.69 82 LEU A O 1
ATOM 638 N N . SER A 1 83 ? -14.446 2.359 -7.753 1.00 80.81 83 SER A N 1
ATOM 639 C CA . SER A 1 83 ? -15.057 2.418 -9.088 1.00 80.81 83 SER A CA 1
ATOM 640 C C . SER A 1 83 ? -14.183 3.133 -10.121 1.00 80.81 83 SER A C 1
ATOM 642 O O . SER A 1 83 ? -14.182 2.764 -11.295 1.00 80.81 83 SER A O 1
ATOM 644 N N . ALA A 1 84 ? -13.444 4.162 -9.703 1.00 79.69 84 ALA A N 1
ATOM 645 C CA . ALA A 1 84 ? -12.533 4.892 -10.576 1.00 79.69 84 ALA A CA 1
ATOM 646 C C . ALA A 1 84 ? -11.218 4.131 -10.776 1.00 79.69 84 ALA A C 1
ATOM 648 O O . ALA A 1 84 ? -10.753 4.024 -11.908 1.00 79.69 84 ALA A O 1
ATOM 649 N N . ALA A 1 85 ? -10.678 3.529 -9.711 1.00 81.56 85 ALA A N 1
ATOM 650 C CA . ALA A 1 85 ? -9.502 2.668 -9.798 1.00 81.56 85 ALA A CA 1
ATOM 651 C C . ALA A 1 85 ? -9.728 1.495 -10.763 1.00 81.56 85 ALA A C 1
ATOM 653 O O . ALA A 1 85 ? -8.887 1.227 -11.616 1.00 81.56 85 ALA A O 1
ATOM 654 N N . ASN A 1 86 ? -10.901 0.855 -10.694 1.00 78.56 86 ASN A N 1
ATOM 655 C CA . ASN A 1 86 ? -11.269 -0.230 -11.601 1.00 78.56 86 ASN A CA 1
ATOM 656 C C . ASN A 1 86 ? -11.337 0.235 -13.064 1.00 78.56 86 ASN A C 1
ATOM 658 O O . ASN A 1 86 ? -10.938 -0.481 -13.971 1.00 78.56 86 ASN A O 1
ATOM 662 N N . ARG A 1 87 ? -11.806 1.458 -13.329 1.00 76.62 87 ARG A N 1
ATOM 663 C CA . ARG A 1 87 ? -11.738 1.987 -14.694 1.00 76.62 87 ARG A CA 1
ATOM 664 C C . ARG A 1 87 ? -10.292 2.166 -15.125 1.00 76.62 87 ARG A C 1
ATOM 666 O O . ARG A 1 87 ? -9.918 1.597 -16.133 1.00 76.62 87 ARG A O 1
ATOM 673 N N . LEU A 1 88 ? -9.472 2.877 -14.362 1.00 74.44 88 LEU A N 1
ATOM 674 C CA . LEU A 1 88 ? -8.101 3.204 -14.769 1.00 74.44 88 LEU A CA 1
ATOM 675 C C . LEU A 1 88 ? -7.227 1.955 -14.973 1.00 74.44 88 LEU A C 1
ATOM 677 O O . LEU A 1 88 ? -6.555 1.841 -15.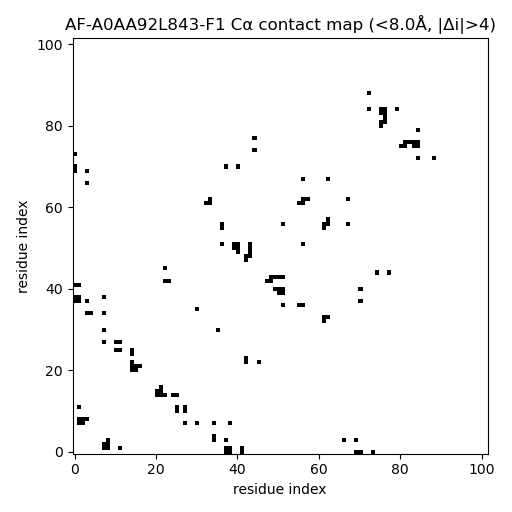989 1.00 74.44 88 LEU A O 1
ATOM 681 N N . LEU A 1 89 ? -7.313 0.973 -14.075 1.00 72.94 89 LEU A N 1
ATOM 682 C CA . LEU A 1 89 ? -6.482 -0.235 -14.141 1.00 72.94 89 LEU A CA 1
ATOM 683 C C . LEU A 1 89 ? -6.925 -1.228 -15.225 1.00 72.94 89 LEU A C 1
ATOM 685 O O . LEU A 1 89 ? -6.085 -1.899 -15.816 1.00 72.94 89 LEU A O 1
ATOM 689 N N . PHE A 1 90 ? -8.231 -1.341 -15.494 1.00 67.06 90 PHE A N 1
ATOM 690 C CA . PHE A 1 90 ? -8.766 -2.311 -16.461 1.00 67.06 90 PHE A CA 1
ATOM 691 C C . PHE A 1 90 ? -9.092 -1.704 -17.836 1.00 67.06 90 PHE A C 1
ATOM 693 O O . PHE A 1 90 ? -9.361 -2.449 -18.777 1.00 67.06 90 PHE A O 1
ATOM 700 N N . THR A 1 91 ? -9.065 -0.37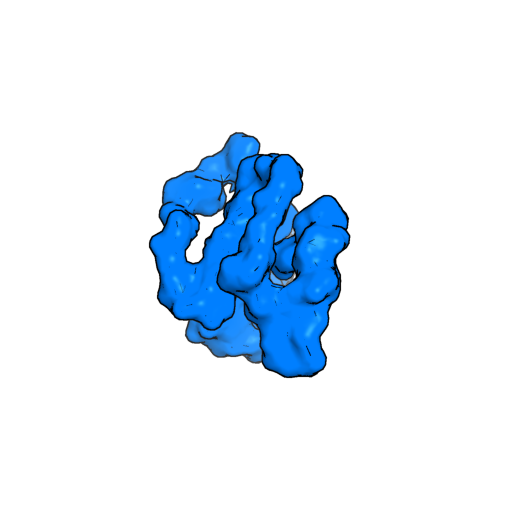5 -17.985 1.00 58.53 91 THR A N 1
ATOM 701 C CA . THR A 1 91 ? -9.135 0.278 -19.307 1.00 58.53 91 THR A CA 1
ATOM 702 C C . THR A 1 91 ? -7.770 0.339 -19.985 1.00 58.53 91 THR A C 1
ATOM 704 O O . THR A 1 91 ? -7.707 0.115 -21.190 1.00 58.53 91 THR A O 1
ATOM 707 N N . GLU A 1 92 ? -6.673 0.513 -19.239 1.00 54.91 92 GLU A N 1
ATOM 708 C CA . GLU A 1 92 ? -5.318 0.429 -19.810 1.00 54.91 92 GLU A CA 1
ATOM 709 C C . GLU A 1 92 ? -4.937 -0.992 -20.253 1.00 54.91 92 GLU A C 1
ATOM 711 O O . GLU A 1 92 ? -4.183 -1.152 -21.211 1.00 54.91 92 GLU A O 1
ATOM 716 N N . GLY A 1 93 ? -5.526 -2.027 -19.640 1.00 50.28 93 GLY A N 1
ATOM 717 C CA . GLY A 1 93 ? -5.328 -3.420 -20.054 1.00 50.28 93 GLY A CA 1
ATOM 718 C C . GLY A 1 93 ? -5.860 -3.744 -21.455 1.00 50.28 93 GLY A C 1
ATOM 719 O O . GLY A 1 93 ? -5.272 -4.571 -22.136 1.00 50.28 93 GLY A O 1
ATOM 720 N N . ARG A 1 94 ? -6.917 -3.065 -21.934 1.00 44.53 94 ARG A N 1
ATOM 721 C CA . ARG A 1 94 ? -7.427 -3.288 -23.305 1.00 44.53 94 ARG A CA 1
ATOM 722 C C . ARG A 1 94 ? -6.573 -2.620 -24.380 1.00 44.53 94 ARG A C 1
ATOM 724 O O . ARG A 1 94 ? -6.475 -3.145 -25.479 1.00 44.53 94 ARG A O 1
ATOM 731 N N . ASN A 1 95 ? -5.933 -1.494 -24.064 1.00 45.62 95 ASN A N 1
ATOM 732 C CA . ASN A 1 95 ? -5.130 -0.756 -25.043 1.00 45.62 95 ASN A CA 1
ATOM 733 C C . ASN A 1 95 ? -3.815 -1.470 -25.404 1.00 45.62 95 ASN A C 1
ATOM 735 O O . ASN A 1 95 ? -3.282 -1.245 -26.485 1.00 45.62 95 ASN A O 1
ATOM 739 N N . GLN A 1 96 ? -3.276 -2.336 -24.535 1.00 45.53 96 GLN A N 1
ATOM 740 C CA . GLN A 1 96 ? -2.070 -3.110 -24.868 1.00 45.53 96 GLN A CA 1
ATOM 741 C C . GLN A 1 96 ? -2.351 -4.364 -25.706 1.00 45.53 96 GLN A C 1
ATOM 743 O O . GLN A 1 96 ? -1.452 -4.816 -26.417 1.00 45.53 96 GLN A O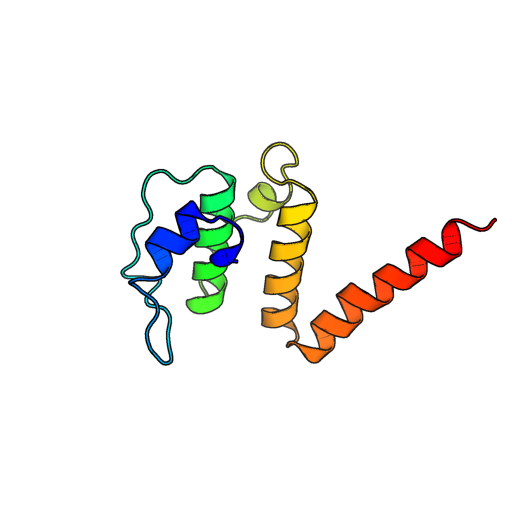 1
ATOM 748 N N . ASP A 1 97 ? -3.573 -4.897 -25.660 1.00 48.03 97 ASP A N 1
ATOM 749 C CA . ASP A 1 97 ? -3.963 -6.065 -26.455 1.00 48.03 97 ASP A CA 1
ATOM 750 C C . ASP A 1 97 ? -4.328 -5.689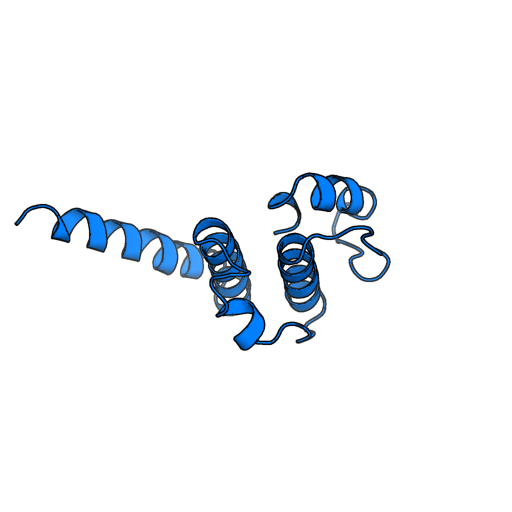 -27.905 1.00 48.03 97 ASP A C 1
ATOM 752 O O . ASP A 1 97 ? -4.146 -6.504 -28.808 1.00 48.03 97 ASP A O 1
ATOM 756 N N . GLU A 1 98 ? -4.750 -4.444 -28.160 1.00 48.41 98 GLU A N 1
ATOM 757 C CA . GLU A 1 98 ? -5.015 -3.937 -29.519 1.00 48.41 98 GLU A CA 1
ATOM 758 C C . GLU A 1 98 ? -3.736 -3.512 -30.272 1.00 48.41 98 GLU A C 1
ATOM 760 O O . GLU A 1 98 ? -3.686 -3.612 -31.491 1.00 48.41 98 GLU A O 1
ATOM 765 N N . LEU A 1 99 ? -2.653 -3.145 -29.574 1.00 47.47 99 LEU A N 1
ATOM 766 C CA . LEU A 1 99 ? -1.373 -2.731 -30.188 1.00 47.47 99 LEU A CA 1
ATOM 767 C C . LEU A 1 99 ? -0.415 -3.894 -30.521 1.00 47.47 99 LEU A C 1
ATOM 769 O O . LEU A 1 99 ? 0.728 -3.670 -30.917 1.00 47.47 99 LEU A O 1
ATOM 773 N N . ARG A 1 100 ? -0.844 -5.148 -30.327 1.00 43.28 100 ARG A N 1
ATOM 774 C CA . ARG A 1 100 ? -0.070 -6.359 -30.672 1.00 43.28 100 ARG A CA 1
ATOM 775 C C . ARG A 1 100 ? -0.601 -7.096 -31.906 1.00 43.28 100 ARG A C 1
ATOM 777 O O . ARG A 1 100 ? -0.099 -8.176 -32.216 1.00 43.28 100 ARG A O 1
ATOM 784 N N . GLN A 1 101 ? -1.591 -6.528 -32.591 1.00 45.22 101 GLN A N 1
ATOM 785 C CA . GLN A 1 101 ? -2.107 -7.022 -33.867 1.00 45.22 101 GLN A CA 1
ATOM 786 C C . GLN A 1 101 ? -1.998 -5.951 -34.961 1.00 45.22 101 GLN A C 1
ATOM 788 O O . GLN A 1 101 ? -2.995 -5.603 -35.581 1.00 45.22 101 GLN A O 1
ATOM 793 N N . GLU A 1 102 ? -0.790 -5.445 -35.209 1.00 41.41 102 GLU A N 1
ATOM 794 C CA . GLU A 1 102 ? -0.429 -4.776 -36.470 1.00 41.41 102 GLU A CA 1
ATOM 795 C C . GLU A 1 102 ? 0.946 -5.260 -36.942 1.00 41.41 102 GLU A C 1
ATOM 797 O O . GLU A 1 102 ? 1.852 -5.401 -36.084 1.00 41.41 102 GLU A O 1
#

Organism: NCBI:txid1796620

Mean predicted aligned error: 9.46 Å

Secondary structure (DSSP, 8-state):
-GGGSHHHHHHHGGGB-SS-B-TTT----S--HHHHHHHHHHHHHHH----S-HHHHH-TTT--HHHHHHHHHHHHHHHH-HHHHHHHHHHHHHHHHHTT--

Foldseek 3Di:
DCVVDPLSVVQQVVQDDPPDGPLVPRDRPPDDLLSVLVSVLVCCLRVVDDPDDVVSLPDCVRDPPVSNLVSQLSVCCSPPNDVRSCCVSVVVVVVVVVVVPD